Protein AF-A0A6C0KNY0-F1 (afdb_monomer)

Nearest PDB structures (foldseek):
  7tcy-assembly2_B  TM=8.964E-01  e=1.465E+00  Homo sapiens
  2l2d-assembly1_A  TM=7.078E-01  e=8.389E-01  Homo sapiens
  7tdy-assembly1_A  TM=8.877E-01  e=2.126E+00  Homo sapiens
  9cpl-assembly1_A  TM=8.979E-01  e=2.406E+00  Homo sapiens
  2dzl-assembly1_A  TM=5.871E-01  e=5.386E+00  Homo sapiens

Organism: NCBI:txid1070528

Radius of gyration: 18.53 Å; Cα contacts (8 Å, |Δi|>4): 35; chains: 1; bounding box: 53×21×29 Å

pLDDT: mean 87.56, std 9.93, range [56.94, 95.62]

Mean predicted aligned error: 9.51 Å

Structure (mmCIF, N/CA/C/O backbone):
data_AF-A0A6C0KNY0-F1
#
_entry.id   AF-A0A6C0KNY0-F1
#
loop_
_atom_site.group_PDB
_atom_site.id
_atom_site.type_symbol
_atom_site.label_atom_id
_atom_site.label_alt_id
_atom_site.label_comp_id
_atom_site.label_asym_id
_atom_site.label_entity_id
_atom_site.label_seq_id
_atom_site.pdbx_PDB_ins_code
_atom_site.Cartn_x
_atom_site.Cartn_y
_atom_site.Cartn_z
_atom_site.occupancy
_atom_site.B_iso_or_equiv
_atom_site.auth_seq_id
_atom_site.auth_comp_id
_atom_site.auth_asym_id
_atom_site.auth_atom_id
_atom_site.pdbx_PDB_model_num
ATOM 1 N N . MET A 1 1 ? 8.728 -10.259 16.146 1.00 56.94 1 MET A N 1
ATOM 2 C CA . MET A 1 1 ? 9.074 -9.347 15.035 1.00 56.94 1 MET A CA 1
ATOM 3 C C . MET A 1 1 ? 8.063 -8.212 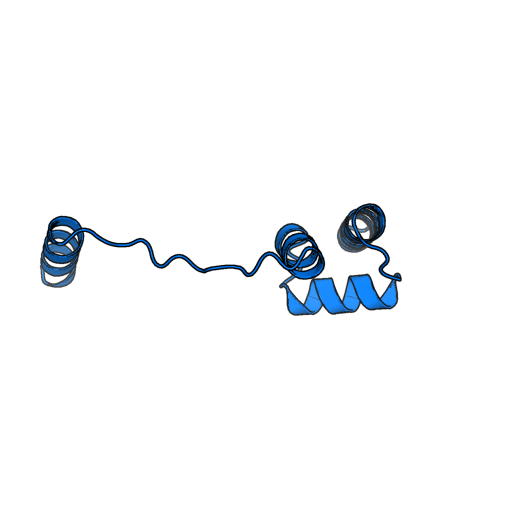15.043 1.00 56.94 1 MET A C 1
ATOM 5 O O . MET A 1 1 ? 6.917 -8.480 15.369 1.00 56.94 1 MET A O 1
ATOM 9 N N . SER A 1 2 ? 8.483 -6.968 14.793 1.00 82.12 2 SER A N 1
ATOM 10 C CA . SER A 1 2 ? 7.562 -5.822 14.698 1.00 82.12 2 SER A CA 1
ATOM 11 C C . SER A 1 2 ? 6.727 -5.926 13.415 1.00 82.12 2 SER A C 1
ATOM 13 O O . SER A 1 2 ? 7.284 -6.268 12.373 1.00 82.12 2 SER A O 1
ATOM 15 N N . ASP A 1 3 ? 5.429 -5.614 13.485 1.00 87.56 3 ASP A N 1
ATOM 16 C CA . ASP A 1 3 ? 4.478 -5.644 12.355 1.00 87.56 3 ASP A CA 1
ATOM 17 C C . ASP A 1 3 ? 4.980 -4.818 11.154 1.00 87.56 3 ASP A C 1
ATOM 19 O O . ASP A 1 3 ? 4.923 -5.246 10.002 1.00 87.56 3 ASP A O 1
ATOM 23 N N . LEU A 1 4 ? 5.605 -3.669 11.430 1.00 88.38 4 LEU A N 1
ATOM 24 C CA . LEU A 1 4 ? 6.198 -2.812 10.403 1.00 88.38 4 LEU A CA 1
ATOM 25 C C . LEU A 1 4 ? 7.389 -3.478 9.697 1.00 88.38 4 LEU A C 1
ATOM 27 O O . LEU A 1 4 ? 7.535 -3.361 8.483 1.00 88.38 4 LEU A O 1
ATOM 31 N N . GLN A 1 5 ? 8.224 -4.212 10.438 1.00 92.25 5 GLN A N 1
ATOM 32 C CA . GLN A 1 5 ? 9.382 -4.911 9.874 1.00 92.25 5 GLN A CA 1
ATOM 33 C C . GLN A 1 5 ? 8.939 -6.017 8.909 1.00 92.25 5 GLN A C 1
ATOM 35 O O . GLN A 1 5 ? 9.578 -6.253 7.886 1.00 92.25 5 GLN A O 1
ATOM 40 N N . GLU A 1 6 ? 7.837 -6.697 9.228 1.00 93.62 6 GLU A N 1
ATOM 41 C CA . GLU A 1 6 ? 7.246 -7.710 8.358 1.00 93.62 6 GLU A CA 1
ATOM 42 C C . GLU A 1 6 ? 6.733 -7.086 7.058 1.00 93.62 6 GLU A C 1
ATOM 44 O O . GLU A 1 6 ? 7.065 -7.571 5.977 1.00 93.62 6 GLU A O 1
ATOM 49 N N . LYS A 1 7 ? 6.031 -5.950 7.146 1.00 93.69 7 LYS A N 1
ATOM 50 C CA . LYS A 1 7 ? 5.557 -5.207 5.970 1.00 93.69 7 LYS A CA 1
ATOM 51 C C . LYS A 1 7 ? 6.699 -4.751 5.064 1.00 93.69 7 LYS A C 1
ATOM 53 O O . LYS A 1 7 ? 6.635 -4.966 3.855 1.00 93.69 7 LYS A O 1
ATOM 58 N N . ILE A 1 8 ? 7.764 -4.197 5.644 1.00 94.56 8 ILE A N 1
ATOM 59 C CA . ILE A 1 8 ? 8.975 -3.798 4.910 1.00 94.56 8 ILE A CA 1
ATOM 60 C C . ILE A 1 8 ? 9.581 -5.008 4.192 1.00 94.56 8 ILE A C 1
ATOM 62 O O . ILE A 1 8 ? 9.834 -4.954 2.991 1.00 94.56 8 ILE A O 1
ATOM 66 N N . ASN A 1 9 ? 9.743 -6.133 4.892 1.00 94.88 9 ASN A N 1
ATOM 67 C CA . ASN A 1 9 ? 10.292 -7.352 4.302 1.00 94.88 9 ASN A CA 1
ATOM 68 C C . ASN A 1 9 ? 9.437 -7.890 3.147 1.00 94.88 9 ASN A C 1
ATOM 70 O O . ASN A 1 9 ? 9.987 -8.430 2.188 1.00 94.88 9 ASN A O 1
ATOM 74 N N . ILE A 1 10 ? 8.109 -7.763 3.220 1.00 94.94 10 ILE A N 1
ATOM 75 C CA . ILE A 1 10 ? 7.215 -8.163 2.128 1.00 94.94 10 ILE A CA 1
ATOM 76 C C . ILE A 1 10 ? 7.418 -7.249 0.918 1.00 94.94 10 ILE A C 1
ATOM 78 O O . ILE A 1 10 ? 7.627 -7.762 -0.179 1.00 94.94 10 ILE A O 1
AT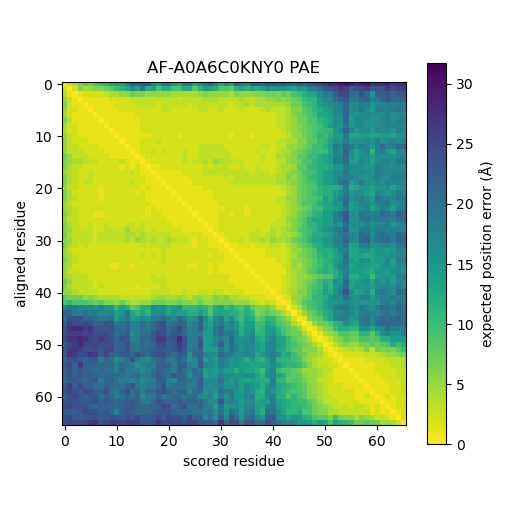OM 82 N N . VAL A 1 11 ? 7.419 -5.925 1.107 1.00 95.00 11 VAL A N 1
ATOM 83 C CA . VAL A 1 11 ? 7.637 -4.954 0.020 1.00 95.00 11 VAL A CA 1
ATOM 84 C C . VAL A 1 11 ? 8.975 -5.217 -0.675 1.00 95.00 11 VAL A C 1
ATOM 86 O O . VAL A 1 11 ? 8.999 -5.426 -1.884 1.00 95.00 11 VAL A O 1
ATOM 89 N N . LYS A 1 12 ? 10.065 -5.354 0.087 1.00 95.62 12 LYS A N 1
ATOM 90 C CA . LYS A 1 12 ? 11.414 -5.617 -0.445 1.00 95.62 12 LYS A CA 1
ATOM 91 C C . LYS A 1 12 ? 11.558 -6.947 -1.188 1.00 95.62 12 LYS A C 1
ATOM 93 O O . LYS A 1 12 ? 12.477 -7.113 -1.978 1.00 95.62 12 LYS A O 1
ATOM 98 N N . ARG A 1 13 ? 10.695 -7.933 -0.920 1.00 95.31 13 ARG A N 1
ATOM 99 C CA . ARG A 1 13 ? 10.678 -9.199 -1.676 1.00 95.31 13 ARG A CA 1
ATOM 100 C C . ARG A 1 13 ? 10.015 -9.057 -3.045 1.00 95.31 13 ARG A C 1
ATOM 102 O O . ARG A 1 13 ? 10.238 -9.910 -3.896 1.00 95.31 13 ARG A O 1
ATOM 109 N N . GLN A 1 14 ? 9.159 -8.053 -3.219 1.00 93.69 14 GLN A N 1
ATOM 110 C CA . GLN A 1 14 ? 8.354 -7.846 -4.427 1.00 93.69 14 GLN A CA 1
ATOM 111 C C . GLN A 1 14 ? 8.872 -6.689 -5.286 1.00 93.69 14 GLN A C 1
ATOM 113 O O . GLN A 1 14 ? 8.587 -6.635 -6.480 1.00 93.69 14 GLN A O 1
ATOM 118 N N . THR A 1 15 ? 9.629 -5.773 -4.691 1.00 93.75 15 THR A N 1
ATOM 119 C CA . THR A 1 15 ? 10.205 -4.604 -5.353 1.00 93.75 15 THR A CA 1
ATOM 120 C C . THR A 1 15 ? 11.724 -4.595 -5.195 1.00 93.75 15 THR A C 1
ATOM 122 O O . THR A 1 15 ? 12.301 -5.422 -4.494 1.00 93.75 15 THR A O 1
ATOM 125 N N . ASN A 1 16 ? 12.390 -3.652 -5.854 1.00 95.12 16 ASN A N 1
ATOM 126 C CA . ASN A 1 16 ? 13.820 -3.398 -5.680 1.00 95.12 16 ASN A CA 1
ATOM 127 C C . ASN A 1 16 ? 14.106 -2.330 -4.610 1.00 95.12 16 ASN A C 1
ATOM 129 O O . ASN A 1 16 ? 15.185 -1.747 -4.627 1.00 95.12 16 ASN A O 1
ATOM 133 N N . TYR A 1 17 ? 13.147 -2.061 -3.716 1.00 94.62 17 TYR A N 1
ATOM 134 C CA . TYR A 1 17 ? 13.267 -0.992 -2.732 1.00 94.62 17 TYR A CA 1
ATOM 135 C C . TYR A 1 17 ? 14.223 -1.325 -1.587 1.00 94.62 17 TYR A C 1
ATOM 137 O O . TYR A 1 17 ? 14.283 -2.449 -1.080 1.00 94.62 1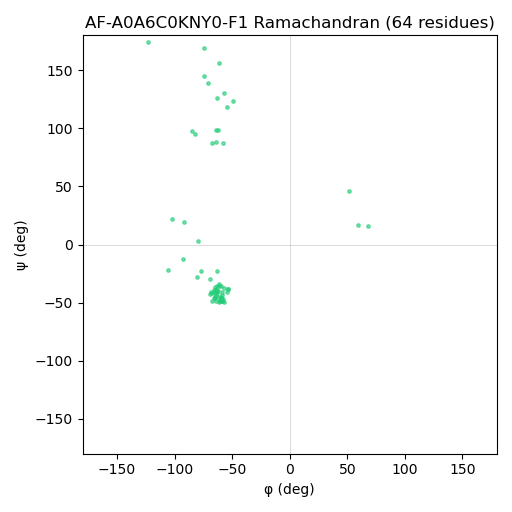7 TYR A O 1
ATOM 145 N N . ASP A 1 18 ? 14.910 -0.288 -1.131 1.00 95.00 18 ASP A N 1
ATOM 146 C CA . ASP A 1 18 ? 15.733 -0.265 0.072 1.00 95.00 18 ASP A CA 1
ATOM 147 C C . ASP A 1 18 ? 14.837 -0.225 1.326 1.00 95.00 18 ASP A C 1
ATOM 149 O O . ASP A 1 18 ? 13.637 0.041 1.239 1.00 95.00 18 ASP A O 1
ATOM 153 N N . ASP A 1 19 ? 15.400 -0.422 2.524 1.00 93.19 19 ASP A N 1
ATOM 154 C CA . ASP A 1 19 ? 14.620 -0.283 3.769 1.00 93.19 19 ASP A CA 1
ATOM 155 C C . ASP A 1 19 ? 14.012 1.121 3.916 1.00 93.19 19 ASP A C 1
ATOM 157 O O . ASP A 1 19 ? 12.846 1.255 4.284 1.00 93.19 19 ASP A O 1
ATOM 161 N N . GLU A 1 20 ? 14.771 2.163 3.573 1.00 94.75 20 GLU A N 1
ATOM 162 C CA . GLU A 1 20 ? 14.314 3.555 3.646 1.00 94.75 20 GLU A CA 1
ATOM 163 C C . GLU A 1 20 ? 13.178 3.830 2.652 1.00 94.75 20 GLU A C 1
ATOM 165 O O . GLU A 1 20 ? 12.133 4.362 3.032 1.00 94.75 20 GLU A O 1
ATOM 170 N N . GLN A 1 21 ? 13.340 3.374 1.407 1.00 94.75 21 GLN A N 1
ATOM 171 C CA . GLN A 1 21 ? 12.340 3.521 0.350 1.00 94.75 21 GLN A CA 1
ATOM 172 C C . GLN A 1 21 ? 11.057 2.746 0.668 1.00 94.75 21 GLN A C 1
ATOM 174 O O . GLN A 1 21 ? 9.953 3.256 0.479 1.00 94.75 21 GLN A O 1
ATOM 179 N N . ALA A 1 22 ? 11.179 1.524 1.194 1.00 93.94 22 ALA A N 1
ATOM 180 C CA . ALA A 1 22 ? 10.031 0.722 1.599 1.00 93.94 22 ALA A CA 1
ATOM 181 C C . ALA A 1 22 ? 9.252 1.388 2.744 1.00 93.94 22 ALA A C 1
ATOM 183 O O . ALA A 1 22 ? 8.022 1.374 2.728 1.00 93.94 22 ALA A O 1
ATOM 184 N N . ILE A 1 23 ? 9.942 2.004 3.712 1.00 94.69 23 ILE A N 1
ATOM 185 C CA . ILE A 1 23 ? 9.306 2.760 4.801 1.00 94.69 23 ILE A CA 1
ATOM 186 C C . ILE A 1 23 ? 8.573 3.989 4.263 1.00 94.69 23 ILE A C 1
ATOM 188 O O . ILE A 1 23 ? 7.440 4.245 4.669 1.00 94.69 23 ILE A O 1
ATOM 192 N N . GLU A 1 24 ? 9.206 4.756 3.377 1.00 95.00 24 GLU A N 1
ATOM 193 C CA . GLU A 1 24 ? 8.607 5.951 2.780 1.00 95.00 24 GLU A CA 1
ATOM 194 C C . GLU A 1 24 ? 7.346 5.595 1.988 1.00 95.00 24 GLU A C 1
ATOM 196 O O . GLU A 1 24 ? 6.272 6.133 2.257 1.00 95.00 24 GLU A O 1
ATOM 201 N N . LYS A 1 25 ? 7.431 4.587 1.116 1.00 91.94 25 LYS A N 1
ATOM 202 C CA . LYS A 1 25 ? 6.289 4.108 0.331 1.00 91.94 25 LYS A CA 1
ATOM 203 C C . LYS A 1 25 ? 5.178 3.542 1.208 1.00 91.94 25 LYS A C 1
ATOM 205 O O . LYS A 1 25 ? 4.009 3.844 0.994 1.00 91.94 25 LYS A O 1
ATOM 210 N N . LEU A 1 26 ? 5.507 2.774 2.247 1.00 92.94 26 LEU A N 1
ATOM 211 C CA . LEU A 1 26 ? 4.495 2.307 3.196 1.00 92.94 26 LEU A CA 1
ATOM 212 C C . LEU A 1 26 ? 3.799 3.473 3.910 1.00 92.94 26 LEU A C 1
ATOM 214 O O . LEU A 1 26 ? 2.603 3.375 4.151 1.00 92.94 26 LEU A O 1
ATOM 218 N N . LYS A 1 27 ? 4.482 4.585 4.204 1.00 93.00 27 LYS A N 1
ATOM 219 C CA . LYS A 1 27 ? 3.830 5.782 4.763 1.00 93.00 27 LYS A CA 1
ATOM 220 C C . LYS A 1 27 ? 2.916 6.475 3.753 1.00 93.00 27 LYS A C 1
ATOM 222 O O . LYS A 1 27 ? 1.815 6.864 4.128 1.00 93.00 27 LYS A O 1
ATOM 227 N N . GLU A 1 28 ? 3.344 6.606 2.498 1.00 91.81 28 GLU A N 1
ATOM 228 C CA . GLU A 1 28 ? 2.537 7.209 1.424 1.00 91.81 28 GLU A CA 1
ATOM 229 C C . GLU A 1 28 ? 1.221 6.453 1.190 1.00 91.81 28 GLU A C 1
ATOM 231 O O . GLU A 1 28 ? 0.187 7.063 0.929 1.00 91.81 28 GLU A O 1
ATOM 236 N N . PHE A 1 29 ? 1.248 5.126 1.330 1.00 90.50 29 PHE A N 1
ATOM 237 C CA . PHE A 1 29 ? 0.108 4.246 1.074 1.00 90.50 29 PHE A CA 1
ATOM 238 C C . PHE A 1 29 ? -0.612 3.762 2.346 1.00 90.50 29 PHE A C 1
ATOM 240 O O . PHE A 1 29 ? -1.282 2.730 2.307 1.00 90.50 29 PHE A O 1
ATOM 247 N N . ASP A 1 30 ? -0.480 4.474 3.471 1.00 91.06 30 ASP A N 1
ATOM 248 C CA . ASP A 1 30 ? -1.134 4.156 4.757 1.00 91.06 30 ASP A CA 1
ATOM 249 C C . ASP A 1 30 ? -0.917 2.696 5.216 1.00 91.06 30 ASP A C 1
ATOM 251 O O . ASP A 1 30 ? -1.822 1.955 5.596 1.00 91.06 30 ASP A O 1
ATOM 255 N N . ASN A 1 31 ? 0.333 2.246 5.123 1.00 89.19 31 ASN A N 1
ATOM 256 C CA . ASN A 1 31 ? 0.809 0.890 5.404 1.00 89.19 31 ASN A CA 1
ATOM 257 C C . ASN A 1 31 ? 0.161 -0.219 4.554 1.00 89.19 31 ASN A C 1
ATOM 259 O O . ASN A 1 31 ? 0.270 -1.403 4.895 1.00 89.19 31 ASN A O 1
ATOM 263 N N . ASN A 1 32 ? -0.482 0.131 3.438 1.00 90.88 32 ASN A N 1
ATOM 264 C CA . ASN A 1 32 ? -1.075 -0.829 2.520 1.00 90.88 32 ASN A CA 1
ATOM 265 C C . ASN A 1 32 ? -0.029 -1.358 1.527 1.00 90.88 32 ASN A C 1
ATOM 267 O O . ASN A 1 32 ? 0.245 -0.751 0.491 1.00 90.88 32 ASN A O 1
ATOM 271 N N . ILE A 1 33 ? 0.524 -2.534 1.837 1.00 93.56 33 ILE A N 1
ATOM 272 C CA . ILE A 1 33 ? 1.517 -3.228 1.003 1.00 93.56 33 ILE A CA 1
ATOM 273 C C . ILE A 1 33 ? 1.017 -3.435 -0.433 1.00 93.56 33 ILE A C 1
ATOM 275 O O . ILE A 1 33 ? 1.782 -3.285 -1.384 1.00 93.56 33 ILE A O 1
ATOM 279 N N . GLU A 1 34 ? -0.255 -3.794 -0.607 1.00 91.69 34 GLU A N 1
ATOM 280 C CA . GLU A 1 34 ? -0.802 -4.113 -1.923 1.00 91.69 34 GLU A CA 1
ATOM 281 C C . GLU A 1 34 ? -0.787 -2.885 -2.835 1.00 91.69 34 GLU A C 1
ATOM 283 O O . GLU A 1 34 ? -0.442 -2.989 -4.011 1.00 91.69 34 GLU A O 1
ATOM 288 N N . ASN A 1 35 ? -1.090 -1.711 -2.281 1.00 91.31 35 ASN A N 1
ATOM 289 C CA . ASN A 1 35 ? -1.057 -0.458 -3.025 1.00 91.31 35 ASN A CA 1
ATOM 290 C C . ASN A 1 35 ? 0.370 -0.066 -3.408 1.00 91.31 35 ASN A C 1
ATOM 292 O O . ASN A 1 35 ? 0.587 0.305 -4.556 1.00 91.31 35 ASN A O 1
ATOM 296 N N . VAL A 1 36 ? 1.338 -0.240 -2.499 1.00 93.06 36 VAL A N 1
ATOM 297 C CA . VAL A 1 36 ? 2.767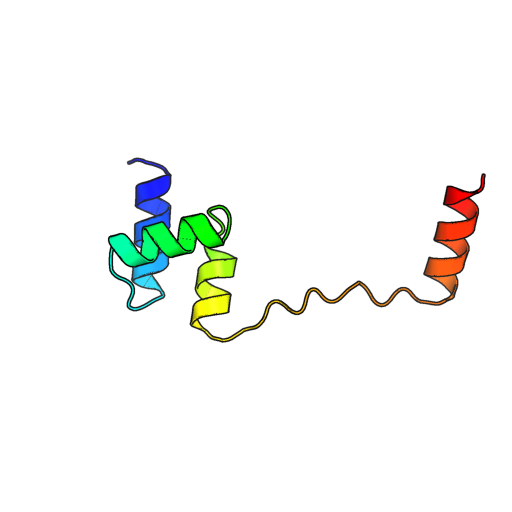 -0.026 -2.792 1.00 93.06 36 VAL A CA 1
ATOM 298 C C . VAL A 1 36 ? 3.225 -0.914 -3.951 1.00 93.06 36 VAL A C 1
ATOM 300 O O . VAL A 1 36 ? 3.879 -0.448 -4.880 1.00 93.06 36 VAL A O 1
ATOM 303 N N . ILE A 1 37 ? 2.864 -2.201 -3.926 1.00 92.94 37 ILE A N 1
ATOM 304 C CA . ILE A 1 37 ? 3.242 -3.151 -4.980 1.00 92.94 37 ILE A CA 1
ATOM 305 C C . ILE A 1 37 ? 2.540 -2.808 -6.299 1.00 92.94 37 ILE A C 1
ATOM 307 O O . ILE A 1 37 ? 3.159 -2.878 -7.359 1.00 92.94 37 ILE A O 1
ATOM 311 N N . ARG A 1 38 ? 1.254 -2.444 -6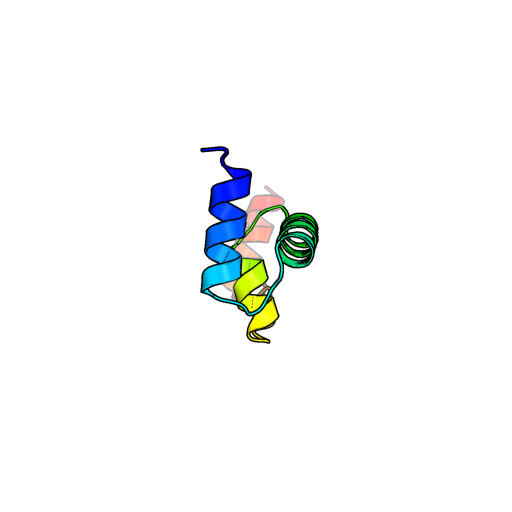.267 1.00 90.44 38 ARG A N 1
ATOM 312 C CA . ARG A 1 38 ? 0.503 -2.034 -7.466 1.00 90.44 38 ARG A CA 1
ATOM 313 C C . ARG A 1 38 ? 1.120 -0.793 -8.109 1.00 90.44 38 ARG A C 1
ATOM 315 O O . ARG A 1 38 ? 1.332 -0.804 -9.319 1.00 90.44 38 ARG A O 1
ATOM 322 N N . ASP A 1 39 ? 1.458 0.208 -7.300 1.00 90.75 39 ASP A N 1
ATOM 323 C CA . ASP A 1 39 ? 2.120 1.438 -7.738 1.00 90.75 39 ASP A CA 1
ATOM 324 C C . ASP A 1 39 ? 3.487 1.149 -8.368 1.00 90.75 39 ASP A C 1
ATOM 326 O O . ASP A 1 39 ? 3.744 1.562 -9.497 1.00 90.75 39 ASP A O 1
ATOM 330 N N . TYR A 1 40 ? 4.314 0.325 -7.712 1.00 93.06 40 TYR A N 1
ATOM 331 C CA . TYR A 1 40 ? 5.606 -0.111 -8.253 1.00 93.06 40 TYR A CA 1
ATOM 332 C C . TYR A 1 40 ? 5.476 -0.813 -9.616 1.00 93.06 40 TYR A C 1
ATOM 334 O O . TYR A 1 40 ? 6.302 -0.620 -10.505 1.00 93.06 40 TYR A O 1
ATOM 342 N N . ASN A 1 41 ? 4.416 -1.604 -9.806 1.00 91.06 41 ASN A N 1
ATOM 343 C CA . ASN A 1 41 ? 4.124 -2.278 -11.074 1.00 91.06 41 ASN A CA 1
ATOM 344 C C . ASN A 1 41 ? 3.460 -1.362 -12.125 1.00 91.06 41 ASN A C 1
ATOM 346 O O . ASN A 1 41 ? 3.084 -1.840 -13.196 1.00 91.06 41 ASN A O 1
ATOM 350 N N . GLY A 1 42 ? 3.269 -0.070 -11.836 1.00 87.69 42 GLY A N 1
ATOM 351 C CA . GLY A 1 42 ? 2.589 0.876 -12.725 1.00 87.69 42 GLY A CA 1
ATOM 352 C C . GLY A 1 42 ? 1.091 0.600 -12.893 1.00 87.69 42 GLY A C 1
ATOM 353 O O . GLY A 1 42 ? 0.464 1.103 -13.828 1.00 87.69 42 GLY A O 1
ATOM 354 N N . ILE A 1 43 ? 0.498 -0.206 -12.009 1.00 85.62 43 ILE A N 1
ATOM 355 C CA . ILE A 1 43 ? -0.937 -0.475 -11.994 1.00 85.62 43 ILE A CA 1
ATOM 356 C C . ILE A 1 43 ? -1.588 0.689 -11.259 1.00 85.62 43 ILE A C 1
ATOM 358 O O . ILE A 1 43 ? -1.681 0.692 -10.030 1.00 85.62 43 ILE A O 1
ATOM 362 N N . SER A 1 44 ? -2.050 1.685 -12.016 1.00 72.62 44 SER A N 1
ATOM 363 C CA . SER A 1 44 ? -2.826 2.769 -11.428 1.00 72.62 44 SER A CA 1
ATOM 364 C C . SER A 1 44 ? -4.041 2.180 -10.713 1.00 72.62 44 SER A C 1
ATOM 366 O O . SER A 1 44 ? -4.785 1.357 -11.261 1.00 72.62 44 SER A O 1
ATOM 368 N N . GLN A 1 45 ? -4.254 2.590 -9.460 1.00 66.50 45 GLN A N 1
ATOM 369 C CA . GLN A 1 45 ? -5.553 2.419 -8.833 1.00 66.50 45 GLN A CA 1
ATOM 370 C C . GLN A 1 45 ? -6.535 3.277 -9.624 1.00 66.50 45 GLN A C 1
ATOM 372 O O . GLN A 1 45 ? -6.796 4.432 -9.295 1.00 66.50 45 GLN A O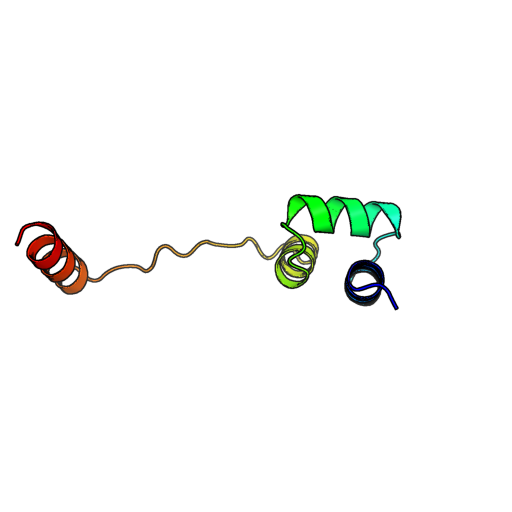 1
ATOM 377 N N . THR A 1 46 ? -7.120 2.717 -10.680 1.00 60.28 46 THR A N 1
ATOM 378 C CA . THR A 1 46 ? -8.432 3.186 -11.083 1.00 60.28 46 THR A CA 1
ATOM 379 C C . THR A 1 46 ? -9.314 2.864 -9.891 1.00 60.28 46 THR A C 1
ATOM 381 O O . THR A 1 46 ? -9.738 1.716 -9.722 1.00 60.28 46 THR A O 1
ATOM 384 N N . VAL A 1 47 ? -9.561 3.857 -9.038 1.00 62.78 47 VAL A N 1
ATOM 385 C CA . VAL A 1 47 ? -10.788 3.893 -8.257 1.00 62.78 47 VAL A CA 1
ATOM 386 C C . VAL A 1 47 ? -11.870 3.877 -9.325 1.00 62.78 47 VAL A C 1
ATOM 388 O O . VAL A 1 47 ? -12.245 4.907 -9.877 1.00 62.78 47 VAL A O 1
ATOM 391 N N . LYS A 1 48 ? -12.269 2.677 -9.754 1.00 57.28 48 LYS A N 1
ATOM 392 C CA . LYS A 1 48 ? -13.476 2.522 -10.537 1.00 57.28 48 LYS A CA 1
ATOM 393 C C . LYS A 1 48 ? -14.542 2.958 -9.562 1.00 57.28 48 LYS A C 1
ATOM 395 O O . LYS A 1 48 ? -14.913 2.182 -8.682 1.00 57.28 48 LYS A O 1
ATOM 400 N N . GLU A 1 49 ? -14.987 4.206 -9.677 1.00 65.44 49 GLU A N 1
ATOM 401 C CA . GLU A 1 49 ? -16.289 4.536 -9.136 1.00 65.44 49 GLU A CA 1
ATOM 402 C C . GLU A 1 49 ? -17.223 3.454 -9.672 1.00 65.44 49 GLU A C 1
ATOM 404 O O . GLU A 1 49 ? -17.215 3.201 -10.887 1.00 65.44 49 GLU A O 1
ATOM 409 N N . PRO A 1 50 ? -17.925 2.716 -8.796 1.00 71.38 50 PRO A N 1
ATOM 410 C CA . PRO A 1 50 ? -18.840 1.701 -9.266 1.00 71.38 50 PRO A CA 1
ATOM 411 C C . PRO A 1 50 ? -19.779 2.401 -10.241 1.00 71.38 50 PRO A C 1
ATOM 413 O O . PRO A 1 50 ? -20.451 3.369 -9.879 1.00 71.38 50 PRO A O 1
ATOM 416 N N . THR A 1 51 ? -19.768 1.965 -11.499 1.00 75.81 51 THR A N 1
ATOM 417 C CA . THR A 1 51 ? -20.648 2.504 -12.528 1.00 75.81 51 THR A CA 1
ATOM 418 C C . THR A 1 51 ? -22.066 2.101 -12.159 1.00 75.81 51 THR A C 1
ATOM 420 O O . THR A 1 51 ? -22.558 1.044 -12.544 1.00 75.81 51 THR A O 1
ATOM 423 N N . LEU A 1 52 ? -22.710 2.929 -11.334 1.00 82.44 52 LEU A N 1
ATOM 424 C CA . LEU A 1 52 ? -24.070 2.691 -10.887 1.00 82.44 52 LEU A CA 1
ATOM 425 C C . LEU A 1 52 ? -24.980 2.717 -12.112 1.00 82.44 52 LEU A C 1
ATOM 427 O O . LEU A 1 52 ? -24.997 3.700 -12.863 1.00 82.44 52 LEU A O 1
ATOM 431 N N . SER A 1 53 ? -25.756 1.653 -12.299 1.00 89.25 53 SER A N 1
ATOM 432 C CA . SER A 1 53 ? -26.822 1.657 -13.296 1.00 89.25 53 SER A CA 1
ATOM 433 C C . SER A 1 53 ? -27.839 2.750 -12.955 1.00 89.25 53 SER A C 1
ATOM 435 O O . SER A 1 53 ? -27.981 3.142 -11.792 1.00 89.25 53 SER A O 1
ATOM 437 N N . ASN A 1 54 ? -28.584 3.237 -13.949 1.00 87.38 54 ASN A N 1
ATOM 438 C CA . ASN A 1 54 ? -29.621 4.248 -13.709 1.00 87.38 54 ASN A CA 1
ATOM 439 C C . ASN A 1 54 ? -30.603 3.806 -12.616 1.00 87.38 54 ASN A C 1
ATOM 441 O O . ASN A 1 54 ? -30.952 4.604 -11.753 1.00 87.38 54 ASN A O 1
ATOM 445 N N . ASN A 1 55 ? -30.953 2.517 -12.580 1.00 92.50 55 ASN A N 1
ATOM 446 C CA . ASN A 1 55 ? -31.812 1.972 -11.533 1.00 92.50 55 ASN A CA 1
ATOM 447 C C . ASN A 1 55 ? -31.149 2.063 -10.151 1.00 92.50 55 ASN A C 1
ATOM 449 O O . ASN A 1 55 ? -31.799 2.483 -9.201 1.00 92.50 55 ASN A O 1
ATOM 453 N N . GLN A 1 56 ? -29.858 1.741 -10.024 1.00 87.69 56 GLN A N 1
ATOM 454 C CA . GLN A 1 56 ? -29.139 1.860 -8.747 1.00 87.69 56 GLN A CA 1
ATOM 455 C C . GLN A 1 56 ? -29.055 3.315 -8.262 1.00 87.69 56 GLN A C 1
ATOM 457 O O . GLN A 1 56 ? -29.173 3.560 -7.063 1.00 87.69 56 GLN A O 1
ATOM 462 N N . LYS A 1 57 ? -28.908 4.278 -9.183 1.00 88.94 57 LYS A N 1
ATOM 463 C CA . LYS A 1 57 ? -28.959 5.713 -8.862 1.00 88.94 57 LYS A CA 1
ATOM 464 C C . LYS A 1 57 ? -30.341 6.116 -8.346 1.00 88.94 57 LYS A C 1
ATOM 466 O O . LYS A 1 57 ? -30.425 6.709 -7.279 1.00 88.94 57 LYS A O 1
ATOM 471 N N . ILE A 1 58 ? -31.408 5.722 -9.046 1.00 89.31 58 ILE A N 1
ATOM 472 C CA . ILE A 1 58 ? -32.798 6.012 -8.654 1.00 89.31 58 ILE A CA 1
ATOM 473 C C . ILE A 1 58 ? -33.110 5.428 -7.270 1.00 89.31 58 ILE A C 1
ATOM 475 O O . ILE A 1 58 ? -33.605 6.142 -6.402 1.00 89.31 58 ILE A O 1
ATOM 479 N N . PHE A 1 59 ? -32.775 4.157 -7.030 1.00 91.69 59 PHE A N 1
ATOM 480 C CA . PHE A 1 59 ? -32.995 3.520 -5.729 1.00 91.69 59 PHE A CA 1
ATOM 481 C C . PHE A 1 59 ? -32.203 4.188 -4.600 1.00 91.69 59 PHE A C 1
ATOM 483 O O . PHE A 1 59 ? -32.743 4.360 -3.508 1.00 91.69 59 PHE A O 1
ATOM 490 N N . LYS A 1 60 ? -30.948 4.586 -4.852 1.00 88.12 60 LYS A N 1
ATOM 491 C CA . LYS A 1 60 ? -30.135 5.324 -3.876 1.00 88.12 60 LYS A CA 1
ATOM 492 C C . LYS A 1 60 ? -30.793 6.656 -3.516 1.00 88.12 60 LYS A C 1
ATOM 494 O O . LYS A 1 60 ? -30.978 6.924 -2.337 1.00 88.12 60 LYS A O 1
ATOM 499 N N . THR A 1 61 ? -31.216 7.430 -4.514 1.00 88.56 61 THR A N 1
ATOM 500 C CA . THR A 1 61 ? -31.905 8.707 -4.301 1.00 88.56 61 THR A CA 1
ATOM 501 C C . THR A 1 61 ? -33.197 8.522 -3.508 1.00 88.56 61 THR A C 1
ATOM 503 O O . THR A 1 61 ? -33.410 9.228 -2.534 1.00 88.56 61 THR A O 1
ATOM 506 N N . ILE A 1 62 ? -34.036 7.538 -3.845 1.00 92.38 62 ILE A N 1
ATOM 507 C CA . ILE A 1 62 ? -35.272 7.282 -3.086 1.00 92.38 62 ILE A CA 1
ATOM 508 C C . ILE A 1 62 ? -34.962 6.980 -1.613 1.00 92.38 62 ILE A C 1
ATOM 510 O O . ILE A 1 62 ? -35.626 7.519 -0.7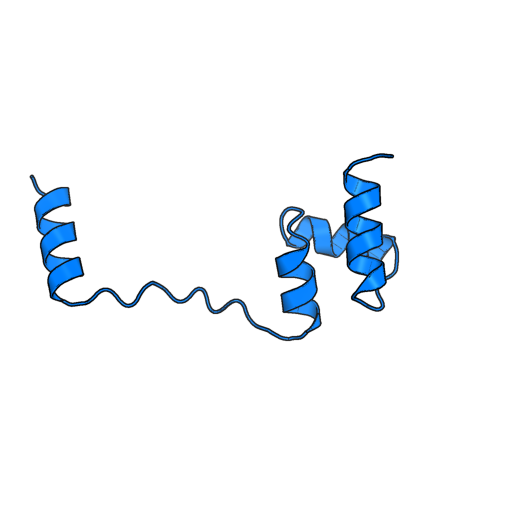38 1.00 92.38 62 ILE A O 1
ATOM 514 N N . ARG A 1 63 ? -33.939 6.164 -1.334 1.00 86.75 63 ARG A N 1
ATOM 515 C CA . ARG A 1 63 ? -33.525 5.823 0.036 1.00 86.75 63 ARG A CA 1
ATOM 516 C C . ARG A 1 63 ? -32.898 6.994 0.800 1.00 86.75 63 ARG A C 1
ATOM 518 O O . ARG A 1 63 ? -32.926 6.996 2.020 1.00 86.75 63 ARG A O 1
ATOM 525 N N . GLU A 1 64 ? -32.253 7.928 0.113 1.00 91.44 64 GLU A N 1
ATOM 526 C CA . GLU A 1 64 ? -31.645 9.102 0.752 1.00 91.44 64 GLU A CA 1
ATOM 527 C C . GLU A 1 64 ? -32.676 10.196 1.060 1.00 91.44 64 GLU A C 1
ATOM 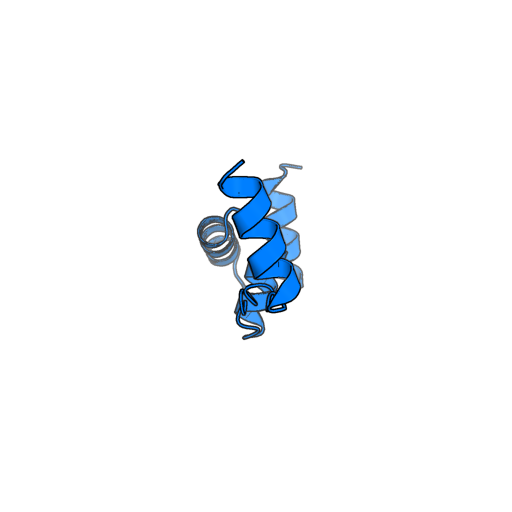529 O O . GLU A 1 64 ? -32.478 10.968 1.994 1.00 91.44 64 GLU A O 1
ATOM 534 N N . TYR A 1 65 ? -33.763 10.269 0.286 1.00 84.44 65 TYR A N 1
ATOM 535 C CA . TYR A 1 65 ? -34.805 11.291 0.429 1.00 84.44 65 TYR A CA 1
ATOM 536 C C . TYR A 1 65 ? -35.988 10.886 1.332 1.00 84.44 65 TYR A C 1
ATOM 538 O O . TYR A 1 65 ? -36.773 11.765 1.692 1.00 84.44 65 TYR A O 1
ATOM 546 N N . PHE A 1 66 ? -36.124 9.607 1.695 1.00 69.88 66 PHE A N 1
ATOM 547 C CA . PHE A 1 66 ? -37.167 9.070 2.583 1.00 69.88 66 PHE A CA 1
ATOM 548 C C . PHE A 1 66 ? -36.550 8.297 3.748 1.00 69.88 66 PHE A C 1
ATOM 550 O O . PHE A 1 66 ? -37.044 8.473 4.883 1.00 69.88 66 PHE A O 1
#

Sequence (66 aa):
MSDLQEKINIVKRQTNYDDEQAIEKLKEFDNNIENVIRDYNGISQTVKEPTLSNNQKIFKTIREYF

Solvent-accessible surface area (backbone atoms only — not comparable to full-atom values): 4044 Å² total; per-residue (Å²): 131,57,73,66,58,53,52,39,54,54,46,41,74,77,46,9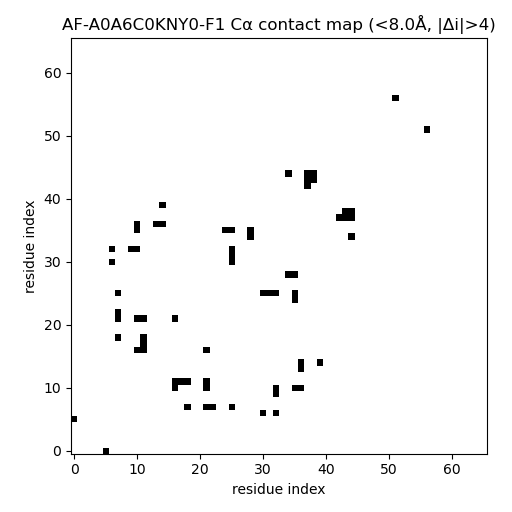3,49,49,75,67,52,33,52,52,44,31,60,77,44,76,66,34,62,68,56,44,51,32,52,75,71,69,46,74,83,71,77,69,68,77,83,64,49,72,66,55,50,52,54,50,51,55,63,74,78,107

Secondary structure (DSSP, 8-state):
--HHHHHHHHHHHHS---HHHHHHHHHHTTT-HHHHHHHHTT-----------HHHHHHHHHHHH-

Foldseek 3Di:
DDPVVVLLVVLVVLAVDDSVRSVVLCVVVVNPSVVSNCVRVVNDPPPPPPPQDPVSVVVVVVVVVD